Protein AF-A0A646IKV4-F1 (afdb_monomer_lite)

pLDDT: mean 78.7, std 19.62, range [38.25, 97.06]

Sequence (138 aa):
PQITPELLAPVTAPDAGAPDAAWFGPARDGGFWALGLGEPDPALVRGVPMSTAGTGAEQRRRLVAAGLRVGDLPELEDMDTVVEADRIAARVAPDSCFAEVWGHTVPGASEEFGTPGEPGAPVAPGTPGARREKGNSP

Structure (mmCIF, N/CA/C/O backbone):
data_AF-A0A646IKV4-F1
#
_entry.id   AF-A0A646IKV4-F1
#
loop_
_atom_site.group_PDB
_atom_site.id
_atom_site.type_symbol
_atom_site.label_atom_id
_atom_site.label_alt_id
_atom_site.label_comp_id
_atom_site.label_asym_id
_atom_site.label_entity_id
_atom_site.label_seq_id
_atom_site.pdbx_PDB_ins_code
_atom_site.Cartn_x
_atom_site.Cartn_y
_atom_site.Cartn_z
_atom_site.occupancy
_atom_site.B_iso_or_equiv
_atom_site.auth_seq_id
_atom_site.auth_comp_id
_atom_site.auth_asym_id
_atom_site.auth_atom_id
_atom_site.pdbx_PDB_model_num
ATOM 1 N N . PRO A 1 1 ? 8.124 3.400 -9.144 1.00 80.44 1 PRO A N 1
ATOM 2 C CA . PRO A 1 1 ? 7.925 4.020 -10.488 1.00 80.44 1 PRO A CA 1
ATOM 3 C C . PRO A 1 1 ? 6.469 4.014 -11.005 1.00 80.44 1 PRO A C 1
ATOM 5 O O . PRO A 1 1 ? 6.182 4.749 -11.939 1.00 80.44 1 PRO A O 1
ATOM 8 N N . GLN A 1 2 ? 5.566 3.211 -10.422 1.00 89.00 2 GLN A N 1
ATOM 9 C CA . GLN A 1 2 ? 4.164 3.092 -10.867 1.00 89.00 2 GLN A CA 1
ATOM 10 C C . GLN A 1 2 ? 3.178 4.000 -10.113 1.00 89.00 2 GLN A C 1
ATOM 12 O O . GLN A 1 2 ? 2.017 4.080 -10.492 1.00 89.00 2 GLN A O 1
ATOM 17 N N . ILE A 1 3 ? 3.608 4.645 -9.024 1.00 90.00 3 ILE A N 1
ATOM 18 C CA . ILE A 1 3 ? 2.723 5.459 -8.183 1.00 90.00 3 ILE A CA 1
ATOM 19 C C . ILE A 1 3 ? 2.286 6.702 -8.963 1.00 90.00 3 ILE A C 1
ATOM 21 O O . ILE A 1 3 ? 3.127 7.469 -9.434 1.00 90.00 3 ILE A O 1
ATOM 25 N N . THR A 1 4 ? 0.975 6.919 -9.042 1.00 90.19 4 THR A N 1
ATOM 26 C CA . THR A 1 4 ? 0.350 8.099 -9.642 1.00 90.19 4 THR A CA 1
ATOM 27 C C . THR A 1 4 ? -0.528 8.814 -8.610 1.00 90.19 4 THR A C 1
ATOM 29 O O . THR A 1 4 ? -0.925 8.204 -7.610 1.00 90.19 4 THR A O 1
ATOM 32 N N . PRO A 1 5 ? -0.861 10.100 -8.816 1.00 91.44 5 PRO A N 1
ATOM 33 C CA . PRO A 1 5 ? -1.789 10.814 -7.941 1.00 91.44 5 PRO A CA 1
ATOM 34 C C . PRO A 1 5 ? -3.147 10.115 -7.799 1.00 91.44 5 PRO A C 1
ATOM 36 O O . PRO A 1 5 ? -3.716 10.090 -6.712 1.00 91.44 5 PRO A O 1
ATOM 39 N N . GLU A 1 6 ? -3.649 9.496 -8.867 1.00 92.88 6 GLU A N 1
ATOM 40 C CA . GLU A 1 6 ? -4.940 8.800 -8.889 1.00 92.88 6 GLU A CA 1
ATOM 41 C C . GLU A 1 6 ? -4.952 7.591 -7.948 1.00 92.88 6 GLU A C 1
ATOM 43 O O . GLU A 1 6 ? -5.968 7.327 -7.307 1.00 92.88 6 GLU A O 1
ATOM 48 N N . LEU A 1 7 ? -3.816 6.899 -7.799 1.00 93.19 7 LEU A N 1
ATOM 49 C CA . LEU A 1 7 ? -3.668 5.791 -6.850 1.00 93.19 7 LEU A CA 1
ATOM 50 C C . LEU A 1 7 ? -3.748 6.254 -5.387 1.00 93.19 7 LEU A C 1
ATOM 52 O O . LEU A 1 7 ? -4.151 5.482 -4.521 1.00 93.19 7 LEU A O 1
ATOM 56 N N . LEU A 1 8 ? -3.391 7.511 -5.106 1.00 92.56 8 LEU A N 1
ATOM 57 C CA . LEU A 1 8 ? -3.421 8.105 -3.764 1.00 92.56 8 LEU A CA 1
ATOM 58 C C . LEU A 1 8 ? -4.667 8.964 -3.504 1.00 92.56 8 LEU A C 1
ATOM 60 O O . LEU A 1 8 ? -4.933 9.336 -2.357 1.00 92.56 8 LEU A O 1
ATOM 64 N N . ALA A 1 9 ? -5.453 9.270 -4.538 1.00 93.06 9 ALA A N 1
ATOM 65 C CA . ALA A 1 9 ? -6.660 10.082 -4.424 1.00 93.06 9 ALA A CA 1
ATOM 66 C C . ALA A 1 9 ? -7.654 9.555 -3.366 1.00 93.06 9 ALA A C 1
ATOM 68 O O . ALA A 1 9 ? -8.159 10.369 -2.592 1.00 93.06 9 ALA A O 1
ATOM 69 N N . PRO A 1 10 ? -7.891 8.231 -3.226 1.00 91.06 10 PRO A N 1
ATOM 70 C CA . PRO A 1 10 ? -8.772 7.719 -2.176 1.00 91.06 10 PRO A CA 1
ATOM 71 C C . PRO A 1 10 ? -8.262 8.021 -0.760 1.00 91.06 10 PRO A C 1
ATOM 73 O O . PRO A 1 10 ? -9.050 8.359 0.116 1.00 91.06 10 PRO A O 1
ATOM 76 N N . VAL A 1 11 ? -6.943 7.968 -0.552 1.00 91.19 11 VAL A N 1
ATOM 77 C CA . VAL A 1 11 ? -6.285 8.163 0.756 1.00 91.19 11 VAL A CA 1
ATOM 78 C C . VAL A 1 11 ? -6.257 9.636 1.176 1.00 91.19 11 VAL A C 1
ATOM 80 O O . VAL A 1 11 ? -6.107 9.951 2.352 1.00 91.19 11 VAL A O 1
ATOM 83 N N . THR A 1 12 ? -6.402 10.550 0.217 1.00 88.50 12 THR A N 1
ATOM 84 C CA . THR A 1 12 ? -6.339 12.005 0.434 1.00 88.50 12 THR A CA 1
ATOM 85 C C . THR A 1 12 ? -7.704 12.691 0.337 1.00 88.50 12 THR A C 1
ATOM 87 O O . THR A 1 12 ? -7.790 13.914 0.460 1.00 88.50 12 THR A O 1
ATOM 90 N N . ALA A 1 13 ? -8.783 11.925 0.144 1.00 90.44 13 ALA A N 1
ATOM 91 C CA . ALA A 1 13 ? -10.140 12.456 0.140 1.00 90.44 13 ALA A CA 1
ATOM 92 C C . ALA A 1 13 ? -10.518 13.051 1.518 1.00 90.44 13 ALA A C 1
ATOM 94 O O . ALA A 1 13 ? -9.998 12.598 2.539 1.00 90.44 13 ALA A O 1
ATOM 95 N N . PRO A 1 14 ? -11.448 14.024 1.587 1.00 86.38 14 PRO A N 1
ATOM 96 C CA . PRO A 1 14 ? -11.785 14.726 2.832 1.00 86.38 14 PRO A CA 1
ATOM 97 C C . PRO A 1 14 ? -12.133 13.817 4.023 1.00 86.38 14 PRO A C 1
ATOM 99 O O . PRO A 1 14 ? -11.736 14.109 5.148 1.00 86.38 14 PRO A O 1
ATOM 102 N N . ASP A 1 15 ? -12.805 12.691 3.771 1.00 84.19 15 ASP A N 1
ATOM 103 C CA . ASP A 1 15 ? -13.240 11.744 4.809 1.00 84.19 15 ASP A CA 1
ATOM 104 C C . ASP A 1 15 ? -12.288 10.543 4.978 1.00 84.19 15 ASP A C 1
ATOM 106 O O . ASP A 1 15 ? -12.547 9.629 5.766 1.00 84.19 15 ASP A O 1
ATOM 110 N N . ALA A 1 16 ? -11.173 10.520 4.241 1.00 88.00 16 ALA A N 1
ATOM 111 C CA . ALA A 1 16 ? -10.238 9.396 4.217 1.00 88.00 16 ALA A CA 1
ATOM 112 C C . ALA A 1 16 ? -9.455 9.222 5.529 1.00 88.00 16 ALA A C 1
ATOM 114 O O . ALA A 1 16 ? -8.940 8.134 5.780 1.00 88.00 16 ALA A O 1
ATOM 115 N N . GLY A 1 17 ? -9.378 10.278 6.347 1.00 89.44 17 GLY A N 1
ATOM 116 C CA . GLY A 1 17 ? -8.635 10.333 7.609 1.00 89.44 17 GLY A CA 1
ATOM 117 C C . GLY A 1 17 ? -9.494 10.222 8.870 1.00 89.44 17 GLY A C 1
ATOM 118 O O . GLY A 1 17 ? -9.047 10.647 9.933 1.00 89.44 17 GLY A O 1
ATOM 119 N N . ALA A 1 18 ? -10.727 9.709 8.782 1.00 93.25 18 ALA A N 1
ATOM 120 C CA . ALA A 1 18 ? -11.529 9.441 9.978 1.00 93.25 18 ALA A CA 1
ATOM 121 C C . ALA A 1 18 ? -10.759 8.519 10.954 1.00 93.25 18 ALA A C 1
ATOM 123 O O . ALA A 1 18 ? -10.040 7.640 10.483 1.00 93.25 18 ALA A O 1
ATOM 124 N N . PRO A 1 19 ? -10.909 8.655 12.287 1.00 93.25 19 PRO A N 1
ATOM 125 C CA . PRO A 1 19 ? -10.112 7.883 13.253 1.00 93.25 19 PRO A CA 1
ATOM 126 C C . PRO A 1 19 ? -10.195 6.359 13.075 1.00 93.25 19 PRO A C 1
ATOM 128 O O . PRO A 1 19 ? -9.243 5.641 13.358 1.00 93.25 19 PRO A O 1
ATOM 131 N N . ASP A 1 20 ? -11.325 5.865 12.566 1.00 93.62 20 ASP A N 1
ATOM 132 C CA . ASP A 1 20 ? -11.566 4.449 12.291 1.00 93.62 20 ASP A CA 1
ATOM 133 C C . ASP A 1 20 ? -11.171 4.014 10.867 1.00 93.62 20 ASP A C 1
ATOM 135 O O . ASP A 1 20 ? -11.367 2.854 10.509 1.00 93.62 20 ASP A O 1
ATOM 139 N N . ALA A 1 21 ? -10.649 4.914 10.031 1.00 95.50 21 ALA A N 1
ATOM 140 C CA . ALA A 1 21 ? -10.268 4.626 8.654 1.00 95.50 21 ALA A CA 1
ATOM 141 C C . ALA A 1 21 ? -8.830 4.104 8.554 1.00 95.50 21 ALA A C 1
ATOM 143 O O . ALA A 1 21 ? -7.902 4.616 9.189 1.00 95.50 21 ALA A O 1
ATOM 144 N N . ALA A 1 22 ? -8.637 3.119 7.680 1.00 96.38 22 ALA A N 1
ATOM 145 C CA . ALA A 1 22 ? -7.326 2.650 7.264 1.00 96.38 22 ALA A CA 1
ATOM 146 C C . ALA A 1 22 ? -7.288 2.419 5.753 1.00 96.38 22 ALA A C 1
ATOM 148 O O . ALA A 1 22 ? -8.293 2.056 5.147 1.00 96.38 22 ALA A O 1
ATOM 149 N N . TRP A 1 23 ? -6.112 2.579 5.156 1.00 97.06 23 TRP A N 1
ATOM 150 C CA . TRP A 1 23 ? -5.862 2.335 3.739 1.00 97.06 23 TRP A CA 1
ATOM 151 C C . TRP A 1 23 ? -4.711 1.360 3.572 1.00 97.06 23 TRP A C 1
ATOM 153 O O . TRP A 1 23 ? -3.694 1.482 4.257 1.00 97.06 23 TRP A O 1
ATOM 163 N N . PHE A 1 24 ? -4.865 0.403 2.665 1.00 96.75 24 PHE A N 1
ATOM 164 C CA . PHE A 1 24 ? -3.891 -0.661 2.470 1.00 96.75 24 PHE A CA 1
ATOM 165 C C . PHE A 1 24 ? -3.647 -0.916 0.982 1.00 96.75 24 PHE A C 1
ATOM 167 O O . PHE A 1 24 ? -4.581 -1.216 0.247 1.00 96.75 24 PHE A O 1
ATOM 174 N N . GLY A 1 25 ? -2.398 -0.794 0.535 1.00 96.44 25 GLY A N 1
ATOM 175 C CA . GLY A 1 25 ? -1.984 -1.110 -0.833 1.00 96.44 25 GLY A CA 1
ATOM 176 C C . GLY A 1 25 ? -1.090 -2.348 -0.854 1.00 96.44 25 GLY A C 1
ATOM 177 O O . GLY A 1 25 ? 0.064 -2.228 -0.443 1.00 96.44 25 GLY A O 1
ATOM 178 N N . PRO A 1 26 ? -1.578 -3.523 -1.294 1.00 94.88 26 PRO A N 1
ATOM 179 C CA . PRO A 1 26 ? -0.777 -4.745 -1.333 1.00 94.88 26 PRO A CA 1
ATOM 180 C C . PRO A 1 26 ? 0.311 -4.669 -2.406 1.00 94.88 26 PRO A C 1
ATOM 182 O O . PRO A 1 26 ? 0.095 -4.094 -3.472 1.00 94.88 26 PRO A O 1
ATOM 185 N N . ALA A 1 27 ? 1.467 -5.269 -2.132 1.00 91.94 27 ALA A N 1
ATOM 186 C CA . ALA A 1 27 ? 2.527 -5.452 -3.115 1.00 91.94 27 ALA A CA 1
ATOM 187 C C . ALA A 1 27 ? 2.512 -6.894 -3.641 1.00 91.94 27 ALA A C 1
ATOM 189 O O . ALA A 1 27 ? 2.189 -7.836 -2.912 1.00 91.94 27 ALA A O 1
ATOM 190 N N . ARG A 1 28 ? 2.869 -7.070 -4.916 1.00 89.94 28 ARG A N 1
ATOM 191 C CA . ARG A 1 28 ? 2.814 -8.362 -5.621 1.00 89.94 28 ARG A CA 1
ATOM 192 C C . ARG A 1 28 ? 3.718 -9.447 -5.019 1.00 89.94 28 ARG A C 1
ATOM 194 O O . ARG A 1 28 ? 3.448 -10.635 -5.184 1.00 89.94 28 ARG A O 1
ATOM 201 N N . ASP A 1 29 ? 4.793 -9.055 -4.347 1.00 86.81 29 ASP A N 1
ATOM 202 C CA . ASP A 1 29 ? 5.726 -9.949 -3.649 1.00 86.81 29 ASP A CA 1
ATOM 203 C C . ASP A 1 29 ? 5.153 -10.505 -2.325 1.00 86.81 29 ASP A C 1
ATOM 205 O O . ASP A 1 29 ? 5.748 -11.386 -1.699 1.00 86.81 29 ASP A O 1
ATOM 209 N N . GLY A 1 30 ? 3.974 -10.018 -1.920 1.00 87.81 30 GLY A N 1
ATOM 210 C CA . GLY A 1 30 ? 3.284 -10.367 -0.685 1.00 87.81 30 GLY A CA 1
ATOM 211 C C . GLY A 1 30 ? 3.501 -9.374 0.458 1.00 87.81 30 GLY A C 1
ATOM 212 O O . GLY A 1 30 ? 3.008 -9.617 1.564 1.00 87.81 30 GLY A O 1
ATOM 213 N N . GLY A 1 31 ? 4.204 -8.266 0.216 1.00 90.69 31 GLY A N 1
ATOM 214 C CA . GLY A 1 31 ? 4.303 -7.106 1.095 1.00 90.69 31 GLY A CA 1
ATOM 215 C C . GLY A 1 31 ? 3.156 -6.103 0.910 1.00 90.69 31 GLY A C 1
ATOM 216 O O . GLY A 1 31 ? 2.015 -6.459 0.602 1.00 90.69 31 GLY A O 1
ATOM 217 N N . PHE A 1 32 ? 3.451 -4.825 1.143 1.00 92.19 32 PHE A N 1
ATOM 218 C CA . PHE A 1 32 ? 2.538 -3.710 0.888 1.00 92.19 32 PHE A CA 1
ATOM 219 C C . PHE A 1 32 ? 3.324 -2.455 0.500 1.00 92.19 32 PHE A C 1
ATOM 221 O O . PHE A 1 32 ? 4.321 -2.130 1.139 1.00 92.19 32 PHE A O 1
ATOM 228 N N . TRP A 1 33 ? 2.848 -1.727 -0.511 1.00 92.62 33 TRP A N 1
ATOM 229 C CA . TRP A 1 33 ? 3.454 -0.473 -0.974 1.00 92.62 33 TRP A CA 1
ATOM 230 C C . TRP A 1 33 ? 2.853 0.759 -0.279 1.00 92.62 33 TRP A C 1
ATOM 232 O O . TRP A 1 33 ? 3.443 1.839 -0.304 1.00 92.62 33 TRP A O 1
ATOM 242 N N . ALA A 1 34 ? 1.682 0.613 0.353 1.00 94.31 34 ALA A N 1
ATOM 243 C CA . ALA A 1 34 ? 1.021 1.691 1.082 1.00 94.31 34 ALA A CA 1
ATOM 244 C C . ALA A 1 34 ? 0.309 1.209 2.348 1.00 94.31 34 ALA A C 1
ATOM 246 O O . ALA A 1 34 ? -0.372 0.181 2.362 1.00 94.31 34 ALA A O 1
ATOM 247 N N . LEU A 1 35 ? 0.423 2.023 3.397 1.00 94.06 35 LEU A N 1
ATOM 248 C CA . LEU A 1 35 ? -0.341 1.917 4.633 1.00 94.06 35 LEU A CA 1
ATOM 249 C C . LEU A 1 35 ? -0.712 3.325 5.110 1.00 94.06 35 LEU A C 1
ATOM 251 O O . LEU A 1 35 ? 0.170 4.146 5.358 1.00 94.06 35 LEU A O 1
ATOM 255 N N . GLY A 1 36 ? -2.007 3.594 5.249 1.00 94.06 36 GLY A N 1
ATOM 256 C CA . GLY A 1 36 ? -2.544 4.841 5.794 1.00 94.06 36 GLY A CA 1
ATOM 257 C C . GLY A 1 36 ? -3.441 4.567 6.995 1.00 94.06 36 GLY A C 1
ATOM 258 O O . GLY A 1 36 ? -4.214 3.613 6.976 1.00 94.06 36 GLY A O 1
ATOM 259 N N . LEU A 1 37 ? -3.346 5.400 8.030 1.00 94.25 37 LEU A N 1
ATOM 260 C CA . LEU A 1 37 ? -4.184 5.336 9.229 1.00 94.25 37 LEU A CA 1
ATOM 261 C C . LEU A 1 37 ? -4.749 6.730 9.496 1.00 94.25 37 LEU A C 1
ATOM 263 O O . LEU A 1 37 ? -3.984 7.696 9.485 1.00 94.25 37 LEU A O 1
ATOM 267 N N . GLY A 1 38 ? -6.056 6.834 9.740 1.00 92.38 38 GLY A N 1
ATOM 268 C CA . GLY A 1 38 ? -6.665 8.104 10.142 1.00 92.38 38 GLY A CA 1
ATOM 269 C C . GLY A 1 38 ? -6.155 8.581 11.501 1.00 92.38 38 GLY A C 1
ATOM 270 O O . GLY A 1 38 ? -5.837 9.756 11.667 1.00 92.38 38 GLY A O 1
ATOM 271 N N . GLU A 1 39 ? -5.967 7.649 12.440 1.00 92.19 39 GLU A N 1
ATOM 272 C CA . GLU A 1 39 ? -5.249 7.881 13.692 1.00 92.19 39 GLU A CA 1
ATOM 273 C C . GLU A 1 39 ? -3.980 7.008 13.752 1.00 92.19 39 GLU A C 1
ATOM 275 O O . GLU A 1 39 ? -4.071 5.777 13.709 1.00 92.19 39 GLU A O 1
ATOM 280 N N . PRO A 1 40 ? -2.773 7.604 13.813 1.00 90.31 40 PRO A N 1
ATOM 281 C CA . PRO A 1 40 ? -1.534 6.837 13.871 1.00 90.31 40 PRO A CA 1
ATOM 282 C C . PRO A 1 40 ? -1.427 5.982 15.143 1.00 90.31 40 PRO A C 1
ATOM 284 O O . PRO A 1 40 ? -1.245 6.510 16.238 1.00 90.31 40 PRO A O 1
ATOM 287 N N . ASP A 1 41 ? -1.423 4.656 14.985 1.00 90.31 41 ASP A N 1
ATOM 288 C CA . ASP A 1 41 ? -1.146 3.706 16.068 1.00 90.31 41 ASP A CA 1
ATOM 289 C C . ASP A 1 41 ? 0.062 2.810 15.727 1.00 90.31 41 ASP A C 1
ATOM 291 O O . ASP A 1 41 ? -0.026 1.894 14.901 1.00 90.31 41 ASP A O 1
ATOM 295 N N . PRO A 1 42 ? 1.215 3.015 16.388 1.00 86.94 42 PRO A N 1
ATOM 296 C CA . PRO A 1 42 ? 2.396 2.192 16.168 1.00 86.94 42 PRO A CA 1
ATOM 297 C C . PRO A 1 42 ? 2.227 0.709 16.528 1.00 86.94 42 PRO A C 1
ATOM 299 O O . PRO A 1 42 ? 2.985 -0.120 16.019 1.00 86.94 42 PRO A O 1
ATOM 302 N N . ALA A 1 43 ? 1.292 0.350 17.412 1.00 88.44 43 ALA A N 1
ATOM 303 C CA . ALA A 1 43 ? 1.041 -1.044 17.782 1.00 88.44 43 ALA A CA 1
ATOM 304 C C . ALA A 1 43 ? 0.479 -1.856 16.605 1.00 88.44 43 ALA A C 1
ATOM 306 O O . ALA A 1 43 ? 0.713 -3.063 16.518 1.00 88.44 43 ALA A O 1
ATOM 307 N N . LEU A 1 44 ? -0.186 -1.189 15.658 1.00 86.19 44 LEU A N 1
ATOM 308 C CA . LEU A 1 44 ? -0.719 -1.819 14.452 1.00 86.19 44 LEU A CA 1
ATOM 309 C C . LEU A 1 44 ? 0.360 -2.162 13.423 1.00 86.19 44 LEU A C 1
ATOM 311 O O . LEU A 1 44 ? 0.126 -3.018 12.574 1.00 86.19 44 LEU A O 1
ATOM 315 N N . VAL A 1 45 ? 1.541 -1.550 13.521 1.00 80.44 45 VAL A N 1
ATOM 316 C CA . VAL A 1 45 ? 2.657 -1.731 12.575 1.00 80.44 45 VAL A CA 1
ATOM 317 C C . VAL A 1 45 ? 3.788 -2.557 13.192 1.00 80.44 45 VAL A C 1
ATOM 319 O O . VAL A 1 45 ? 4.426 -3.374 12.529 1.00 80.44 45 VAL A O 1
ATOM 322 N N . ARG A 1 46 ? 4.051 -2.388 14.492 1.00 80.56 46 ARG A N 1
ATOM 323 C CA . ARG A 1 46 ? 5.148 -3.086 15.175 1.00 80.56 46 ARG A CA 1
ATOM 324 C C . ARG A 1 46 ? 4.853 -4.580 15.327 1.00 80.56 46 ARG A C 1
ATOM 326 O O . ARG A 1 46 ? 3.798 -4.982 15.813 1.00 80.56 46 ARG A O 1
ATOM 333 N N . GLY A 1 47 ? 5.826 -5.413 14.964 1.00 67.88 47 GLY A N 1
ATOM 334 C CA . GLY A 1 47 ? 5.754 -6.867 15.130 1.00 67.88 47 GLY A CA 1
ATOM 335 C C . GLY A 1 47 ? 5.126 -7.625 13.960 1.00 67.88 47 GLY A C 1
ATOM 336 O O . GLY A 1 47 ? 4.881 -8.820 14.105 1.00 67.88 47 GLY A O 1
ATOM 337 N N . VAL A 1 48 ? 4.880 -6.974 12.819 1.00 64.69 48 VAL A N 1
ATOM 338 C CA . VAL A 1 48 ? 4.613 -7.701 11.573 1.00 64.69 48 VAL A CA 1
ATOM 339 C C . VAL A 1 48 ? 5.934 -8.271 11.042 1.00 64.69 48 VAL A C 1
ATOM 341 O O . VAL A 1 48 ? 6.909 -7.522 10.940 1.00 64.69 48 VAL A O 1
ATOM 344 N N . PRO A 1 49 ? 6.010 -9.585 10.746 1.00 62.12 49 PRO A N 1
ATOM 345 C CA . PRO A 1 49 ? 7.191 -10.172 10.128 1.00 62.12 49 PRO A CA 1
ATOM 346 C C . PRO A 1 49 ? 7.502 -9.450 8.820 1.00 62.12 49 PRO A C 1
ATOM 348 O O . PRO A 1 49 ? 6.641 -9.352 7.948 1.00 62.12 49 PRO A O 1
ATOM 351 N N . MET A 1 50 ? 8.718 -8.936 8.688 1.00 57.84 50 MET A N 1
ATOM 352 C CA . MET A 1 50 ? 9.176 -8.305 7.453 1.00 57.84 50 MET A CA 1
ATOM 353 C C . MET A 1 50 ? 9.676 -9.378 6.478 1.00 57.84 50 MET A C 1
ATOM 355 O O . MET A 1 50 ? 10.167 -10.422 6.910 1.00 57.84 50 MET A O 1
ATOM 359 N N . SER A 1 51 ? 9.573 -9.106 5.174 1.00 63.00 51 SER A N 1
ATOM 360 C CA . SER A 1 51 ? 10.192 -9.908 4.104 1.00 63.00 51 SER A CA 1
ATOM 361 C C . SER A 1 51 ? 9.653 -11.337 3.942 1.00 63.00 51 SER A C 1
ATOM 363 O O . SER A 1 51 ? 10.407 -12.261 3.639 1.00 63.00 51 SER A O 1
ATOM 365 N N . THR A 1 52 ? 8.345 -11.539 4.117 1.00 68.69 52 THR A N 1
ATOM 366 C CA . THR A 1 52 ? 7.687 -12.802 3.746 1.00 68.69 52 THR A CA 1
ATOM 367 C C . THR A 1 52 ? 6.517 -12.541 2.807 1.00 68.69 52 THR A C 1
ATOM 369 O O . THR A 1 52 ? 5.829 -11.536 2.950 1.00 68.69 52 THR A O 1
ATOM 372 N N . ALA A 1 53 ? 6.207 -13.495 1.924 1.00 73.31 53 ALA A N 1
ATOM 373 C CA . ALA A 1 53 ? 5.063 -13.392 1.009 1.00 73.31 53 ALA A CA 1
ATOM 374 C C . ALA A 1 53 ? 3.687 -13.292 1.717 1.00 73.31 53 ALA A C 1
ATOM 376 O O . ALA A 1 53 ? 2.659 -13.106 1.073 1.00 73.31 53 ALA A O 1
ATOM 377 N N . GLY A 1 54 ? 3.641 -13.452 3.046 1.00 80.62 54 GLY A N 1
ATOM 378 C CA . GLY A 1 54 ? 2.434 -13.293 3.861 1.00 80.62 54 GLY A CA 1
ATOM 379 C C . GLY A 1 54 ? 2.354 -11.975 4.637 1.00 80.62 54 GLY A C 1
ATOM 380 O O . GLY A 1 54 ? 1.347 -11.745 5.310 1.00 80.62 54 GLY A O 1
ATOM 381 N N . THR A 1 55 ? 3.385 -11.127 4.574 1.00 86.38 55 THR A N 1
ATOM 382 C CA . THR A 1 55 ? 3.518 -9.905 5.384 1.00 86.38 55 THR A CA 1
ATOM 383 C C . THR A 1 55 ? 2.331 -8.962 5.189 1.00 86.38 55 THR A C 1
ATOM 385 O O . THR A 1 55 ? 1.710 -8.536 6.164 1.00 86.38 55 THR A O 1
ATOM 388 N N . GLY A 1 56 ? 1.954 -8.688 3.943 1.00 89.56 56 GLY A N 1
ATOM 389 C CA . GLY A 1 56 ? 0.829 -7.823 3.610 1.00 89.56 56 GLY A CA 1
ATOM 390 C C . GLY A 1 56 ? -0.510 -8.398 4.069 1.00 89.56 56 GLY A C 1
ATOM 391 O O . GLY A 1 56 ? -1.307 -7.707 4.706 1.00 89.56 56 GLY A O 1
ATOM 392 N N . ALA A 1 57 ? -0.740 -9.693 3.837 1.00 90.75 57 ALA A N 1
ATOM 393 C CA . ALA A 1 57 ? -1.965 -10.359 4.274 1.00 90.75 57 ALA A CA 1
ATOM 394 C C . ALA A 1 57 ? -2.122 -10.351 5.806 1.00 90.75 57 ALA A C 1
ATOM 396 O O . ALA A 1 57 ? -3.239 -10.225 6.311 1.00 90.75 57 ALA A O 1
ATOM 397 N N . GLU A 1 58 ? -1.024 -10.495 6.552 1.00 91.31 58 GLU A N 1
ATOM 398 C CA . GLU A 1 58 ? -1.018 -10.394 8.014 1.00 91.31 58 GLU A CA 1
ATOM 399 C C . GLU A 1 58 ? -1.284 -8.960 8.484 1.00 91.31 58 GLU A C 1
ATOM 401 O O . GLU A 1 58 ? -2.163 -8.744 9.320 1.00 91.31 58 GLU A O 1
ATOM 406 N N . GLN A 1 59 ? -0.596 -7.972 7.902 1.00 94.00 59 GLN A N 1
ATOM 407 C CA . GLN A 1 59 ? -0.804 -6.560 8.222 1.00 94.00 59 GLN A CA 1
ATOM 408 C C . GLN A 1 59 ? -2.265 -6.151 7.997 1.00 94.00 59 GLN A C 1
ATOM 410 O O . GLN A 1 59 ? -2.887 -5.576 8.890 1.00 94.00 59 GLN A O 1
ATOM 415 N N . ARG A 1 60 ? -2.857 -6.507 6.850 1.00 94.75 60 ARG A N 1
ATOM 416 C CA . ARG A 1 60 ? -4.268 -6.218 6.557 1.00 94.75 60 ARG A CA 1
ATOM 417 C C . ARG A 1 60 ? -5.211 -6.887 7.555 1.00 94.75 60 ARG A C 1
ATOM 419 O O . ARG A 1 60 ? -6.144 -6.250 8.040 1.00 94.75 60 ARG A O 1
ATOM 426 N N . ARG A 1 61 ? -4.965 -8.159 7.900 1.00 93.38 61 ARG A N 1
ATOM 427 C CA . ARG A 1 61 ? -5.754 -8.875 8.918 1.00 93.38 61 ARG A CA 1
ATOM 428 C C . ARG A 1 61 ? -5.680 -8.187 10.278 1.00 93.38 61 ARG A C 1
ATOM 430 O O . ARG A 1 61 ? -6.707 -8.074 10.940 1.00 93.38 61 ARG A O 1
ATOM 437 N N . ARG A 1 62 ? -4.512 -7.675 10.667 1.00 93.25 62 ARG A N 1
ATOM 438 C CA . ARG A 1 62 ? -4.342 -6.917 11.910 1.00 93.25 62 ARG A CA 1
ATOM 439 C C . ARG A 1 62 ? -5.158 -5.620 11.927 1.00 93.25 62 ARG A C 1
ATOM 441 O O . ARG A 1 62 ? -5.777 -5.338 12.947 1.00 93.25 62 ARG A O 1
ATOM 448 N N . LEU A 1 63 ? -5.219 -4.875 10.820 1.00 95.12 63 LEU A N 1
ATOM 449 C CA . LEU A 1 63 ? -6.046 -3.660 10.725 1.00 95.12 63 LEU A CA 1
ATOM 450 C C . LEU A 1 63 ? -7.537 -3.972 10.911 1.00 95.12 63 LEU A C 1
ATOM 452 O O . LEU A 1 63 ? -8.220 -3.316 11.694 1.00 95.12 63 LEU A O 1
ATOM 456 N N . VAL A 1 64 ? -8.027 -5.022 10.244 1.00 96.00 64 VAL A N 1
ATOM 457 C CA . VAL A 1 64 ? -9.421 -5.473 10.381 1.00 96.00 64 VAL A CA 1
ATOM 458 C C . VAL A 1 64 ? -9.706 -5.957 11.805 1.00 96.00 64 VAL A C 1
ATOM 460 O O . VAL A 1 64 ? -10.741 -5.623 12.375 1.00 96.00 64 VAL A O 1
ATOM 463 N N . ALA A 1 65 ? -8.785 -6.712 12.409 1.00 95.19 65 ALA A N 1
ATOM 464 C CA . ALA A 1 65 ? -8.926 -7.198 13.781 1.00 95.19 65 ALA A CA 1
ATOM 465 C C . ALA A 1 65 ? -8.934 -6.066 14.825 1.00 95.19 65 ALA A C 1
ATOM 467 O O . ALA A 1 65 ? -9.523 -6.231 15.891 1.00 95.19 65 ALA A O 1
ATOM 468 N N . ALA A 1 66 ? -8.325 -4.918 14.514 1.00 94.31 66 ALA A N 1
ATOM 469 C CA . ALA A 1 66 ? -8.388 -3.705 15.327 1.00 94.31 66 ALA A CA 1
ATOM 470 C C . ALA A 1 66 ? -9.708 -2.922 15.166 1.00 94.31 66 ALA A C 1
ATOM 472 O O . ALA A 1 66 ? -9.900 -1.910 15.831 1.00 94.31 66 ALA A O 1
ATOM 473 N N . GLY A 1 67 ? -10.623 -3.384 14.306 1.00 96.00 67 GLY A N 1
ATOM 474 C CA . GLY A 1 67 ? -11.925 -2.754 14.077 1.00 96.00 67 GLY A CA 1
ATOM 475 C C . GLY A 1 67 ? -11.901 -1.586 13.088 1.00 96.00 67 GLY A C 1
ATOM 476 O O . GLY A 1 67 ? -12.889 -0.862 12.998 1.00 96.00 67 GLY A O 1
ATOM 477 N N . LEU A 1 68 ? -10.807 -1.400 12.342 1.00 96.50 68 LEU A N 1
ATOM 478 C CA . LEU A 1 68 ? -10.690 -0.323 11.360 1.00 96.50 68 LEU A CA 1
ATOM 479 C C . LEU A 1 68 ? -11.470 -0.644 10.079 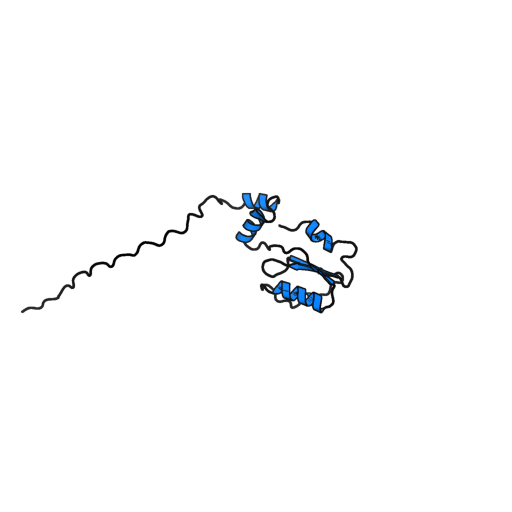1.00 96.50 68 LEU A C 1
ATOM 481 O O . LEU A 1 68 ? -11.496 -1.782 9.599 1.00 96.50 68 LEU A O 1
ATOM 485 N N . ARG A 1 69 ? -12.059 0.387 9.473 1.00 95.62 69 ARG A N 1
ATOM 486 C CA . ARG A 1 69 ? -12.616 0.345 8.120 1.00 95.62 69 ARG A CA 1
ATOM 487 C C . ARG A 1 69 ? -11.476 0.451 7.115 1.00 95.62 69 ARG A C 1
ATOM 489 O O . ARG A 1 69 ? -10.996 1.544 6.821 1.00 95.62 69 ARG A O 1
ATOM 496 N N . VAL A 1 70 ? -11.049 -0.699 6.602 1.00 96.75 70 VAL A N 1
ATOM 497 C CA . VAL A 1 70 ? -9.930 -0.793 5.657 1.00 96.75 70 VAL A CA 1
ATOM 498 C C . VAL A 1 70 ? -10.420 -0.605 4.219 1.00 96.75 70 VAL A C 1
ATOM 500 O O . VAL A 1 70 ? -11.218 -1.403 3.730 1.00 96.75 70 VAL A O 1
ATOM 503 N N . GLY A 1 71 ? -9.930 0.434 3.544 1.00 96.38 71 GLY A N 1
ATOM 504 C CA . GLY A 1 71 ?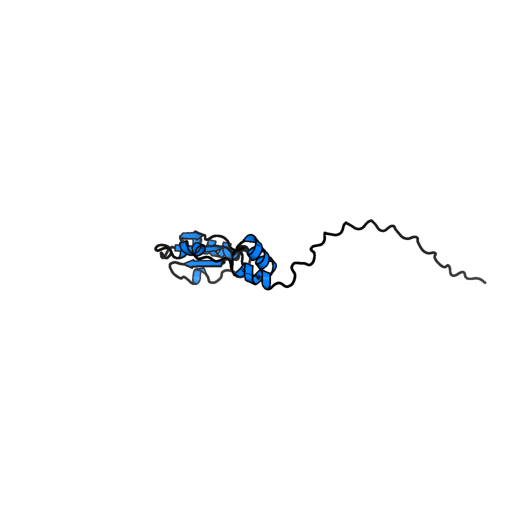 -10.020 0.606 2.096 1.00 96.38 71 GLY A CA 1
ATOM 505 C C . GLY A 1 71 ? -8.789 0.022 1.403 1.00 96.38 71 GLY A C 1
ATOM 506 O O . GLY A 1 71 ? -7.658 0.360 1.754 1.00 96.38 71 GLY A O 1
ATOM 507 N N . ASP A 1 72 ? -8.997 -0.849 0.418 1.00 96.06 72 ASP A N 1
ATOM 508 C CA . ASP A 1 72 ? -7.906 -1.430 -0.367 1.00 96.06 72 ASP A CA 1
ATOM 509 C C . ASP A 1 72 ? -7.578 -0.545 -1.581 1.00 96.06 72 ASP A C 1
ATOM 511 O O . ASP A 1 72 ? -8.462 -0.145 -2.342 1.00 96.06 72 ASP A O 1
ATOM 515 N N . LEU A 1 73 ? -6.292 -0.248 -1.759 1.00 96.19 73 LEU A N 1
ATOM 516 C CA . LEU A 1 73 ? -5.741 0.350 -2.972 1.00 96.19 73 LEU A CA 1
ATOM 517 C C . LEU A 1 73 ? -5.379 -0.759 -3.973 1.00 96.19 73 LEU A C 1
ATOM 519 O O . LEU A 1 73 ? -5.247 -1.922 -3.579 1.00 96.19 73 LEU A O 1
ATOM 523 N N . PRO A 1 74 ? -5.190 -0.431 -5.264 1.00 95.25 74 PRO A N 1
ATOM 524 C CA . PRO A 1 74 ? -4.725 -1.409 -6.238 1.00 95.25 74 PRO A CA 1
ATOM 525 C C . PRO A 1 74 ? -3.400 -2.063 -5.826 1.00 95.25 74 PRO A C 1
ATOM 527 O O . PRO A 1 74 ? -2.524 -1.415 -5.245 1.00 95.25 74 PRO A O 1
ATOM 530 N N . GLU A 1 75 ? -3.253 -3.347 -6.154 1.00 94.56 75 GLU A N 1
ATOM 531 C CA . GLU A 1 75 ? -1.976 -4.046 -6.017 1.00 94.56 75 GLU A CA 1
ATOM 532 C C . GLU A 1 75 ? -0.952 -3.443 -6.980 1.00 94.56 75 GLU A C 1
ATOM 534 O O . GLU A 1 75 ? -1.257 -3.246 -8.159 1.00 94.56 75 GLU A O 1
ATOM 539 N N . LEU A 1 76 ? 0.253 -3.165 -6.479 1.00 93.38 76 LEU A N 1
ATOM 540 C CA . LEU A 1 76 ? 1.379 -2.720 -7.296 1.00 93.38 76 LEU A CA 1
ATOM 541 C C . LEU A 1 76 ? 2.546 -3.690 -7.195 1.00 93.38 76 LEU A C 1
ATOM 543 O O . LEU A 1 76 ? 2.635 -4.538 -6.309 1.00 93.38 76 LEU A O 1
ATOM 547 N N . GLU A 1 77 ? 3.457 -3.543 -8.140 1.00 89.56 77 GLU A N 1
ATOM 548 C CA . GLU A 1 77 ? 4.668 -4.331 -8.189 1.00 89.56 77 GLU A CA 1
ATOM 549 C C . GLU A 1 77 ? 5.843 -3.578 -7.572 1.00 89.56 77 GLU A C 1
ATOM 551 O O . GLU A 1 77 ? 6.158 -2.468 -8.004 1.00 89.56 77 GLU A O 1
ATOM 556 N N . ASP A 1 78 ? 6.515 -4.186 -6.601 1.00 87.00 78 ASP A N 1
ATOM 557 C CA . ASP A 1 78 ? 7.776 -3.644 -6.112 1.00 87.00 78 ASP A CA 1
ATOM 558 C C . ASP A 1 78 ? 8.893 -3.910 -7.123 1.00 87.00 78 ASP A C 1
ATOM 560 O O . ASP A 1 78 ? 8.886 -4.883 -7.879 1.00 87.00 78 ASP A O 1
ATOM 564 N N . MET A 1 79 ? 9.813 -2.954 -7.201 1.00 86.12 79 MET A N 1
ATOM 565 C CA . MET A 1 79 ? 10.909 -2.960 -8.160 1.00 86.12 79 MET A CA 1
ATOM 566 C C . MET A 1 79 ? 12.219 -3.178 -7.411 1.00 86.12 79 MET A C 1
ATOM 568 O O . MET A 1 79 ? 12.932 -2.214 -7.128 1.00 86.12 79 MET A O 1
ATOM 572 N N . ASP A 1 80 ? 12.531 -4.437 -7.117 1.00 85.50 80 ASP A N 1
ATOM 573 C CA . ASP A 1 80 ? 13.769 -4.830 -6.434 1.00 85.50 80 ASP A CA 1
ATOM 574 C C . ASP A 1 80 ? 14.781 -5.461 -7.400 1.00 85.50 80 ASP A C 1
ATOM 576 O O . ASP A 1 80 ? 15.993 -5.434 -7.171 1.00 85.50 80 ASP A O 1
ATOM 580 N N . THR A 1 81 ? 14.290 -6.016 -8.510 1.00 86.75 81 THR A N 1
ATOM 581 C CA . THR A 1 81 ? 15.080 -6.733 -9.510 1.00 86.75 81 THR A CA 1
ATOM 582 C C . THR A 1 81 ? 14.964 -6.122 -10.905 1.00 86.75 81 THR A C 1
ATOM 584 O O . THR A 1 81 ? 14.001 -5.440 -11.254 1.00 86.75 81 THR A O 1
ATOM 587 N N . VAL A 1 82 ? 15.948 -6.431 -11.754 1.00 89.81 82 VAL A N 1
ATOM 588 C CA . VAL A 1 82 ? 15.953 -6.058 -13.181 1.00 89.81 82 VAL A CA 1
ATOM 589 C C . VAL A 1 82 ? 14.733 -6.636 -13.910 1.00 89.81 82 VAL A C 1
ATOM 591 O O . VAL A 1 82 ? 14.141 -5.962 -14.742 1.00 89.81 82 VAL A O 1
ATOM 594 N N . VAL A 1 83 ? 14.311 -7.856 -13.559 1.00 88.19 83 VAL A N 1
ATOM 595 C CA . VAL A 1 83 ? 13.152 -8.520 -14.181 1.00 88.19 83 VAL A CA 1
ATOM 596 C C . VAL A 1 83 ? 11.849 -7.780 -13.868 1.00 88.19 83 VAL A C 1
ATOM 598 O O . VAL A 1 83 ? 11.001 -7.618 -14.747 1.00 88.19 83 VAL A O 1
ATOM 601 N N . GLU A 1 84 ? 11.680 -7.318 -12.629 1.00 87.56 84 GLU A N 1
ATOM 602 C CA . GLU A 1 84 ? 10.538 -6.480 -12.246 1.00 87.56 84 GLU A CA 1
ATOM 603 C C . GLU A 1 84 ? 10.608 -5.122 -12.936 1.00 87.56 84 GLU A C 1
ATOM 605 O O . GLU A 1 84 ? 9.617 -4.679 -13.507 1.00 87.56 8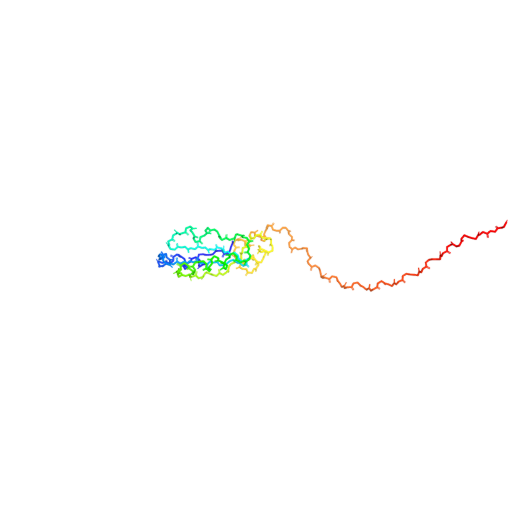4 GLU A O 1
ATOM 610 N N . ALA A 1 85 ? 11.785 -4.492 -12.978 1.00 88.44 85 ALA A N 1
ATOM 611 C CA . ALA A 1 85 ? 11.984 -3.235 -13.692 1.00 88.44 85 ALA A CA 1
ATOM 612 C C . ALA A 1 85 ? 11.605 -3.345 -15.184 1.00 88.44 85 ALA A C 1
ATOM 614 O O . ALA A 1 85 ? 10.860 -2.497 -15.677 1.00 88.44 85 ALA A O 1
ATOM 615 N N . ASP A 1 86 ? 12.006 -4.422 -15.869 1.00 90.12 86 ASP A N 1
ATOM 616 C CA . ASP A 1 86 ? 11.615 -4.703 -17.257 1.00 90.12 86 ASP A CA 1
ATOM 617 C C . ASP A 1 86 ? 10.102 -4.887 -17.403 1.00 90.12 86 ASP A C 1
ATOM 619 O O . ASP A 1 86 ? 9.481 -4.323 -18.306 1.00 90.12 86 ASP A O 1
ATOM 623 N N . ARG A 1 87 ? 9.472 -5.659 -16.510 1.00 88.19 87 ARG A N 1
ATOM 624 C CA . ARG A 1 87 ? 8.019 -5.883 -16.541 1.00 88.19 87 ARG A CA 1
ATOM 625 C C . ARG A 1 87 ? 7.252 -4.585 -16.306 1.00 88.19 87 ARG A C 1
ATOM 627 O O . ARG A 1 87 ? 6.278 -4.315 -17.014 1.00 88.19 87 ARG A O 1
ATOM 634 N N . ILE A 1 88 ? 7.702 -3.778 -15.352 1.00 88.62 88 ILE A N 1
ATOM 635 C CA . ILE A 1 88 ? 7.130 -2.475 -15.033 1.00 88.62 88 ILE A CA 1
ATOM 636 C C . ILE A 1 88 ? 7.261 -1.536 -16.230 1.00 88.62 88 ILE A C 1
ATOM 638 O O . ILE A 1 88 ? 6.252 -0.978 -16.663 1.00 88.62 88 ILE A O 1
ATOM 642 N N . ALA A 1 89 ? 8.465 -1.402 -16.790 1.00 89.94 89 ALA A N 1
ATOM 643 C CA . ALA A 1 89 ? 8.730 -0.537 -17.932 1.00 89.94 89 ALA A CA 1
ATOM 644 C C . ALA A 1 89 ? 7.963 -0.985 -19.184 1.00 89.94 89 ALA A C 1
ATOM 646 O O . ALA A 1 89 ? 7.440 -0.151 -19.907 1.00 89.94 89 ALA A O 1
ATOM 647 N N . ALA A 1 90 ? 7.838 -2.288 -19.438 1.00 88.50 90 ALA A N 1
ATOM 648 C CA . ALA A 1 90 ? 7.201 -2.780 -20.657 1.00 88.50 90 ALA A CA 1
ATOM 649 C C . ALA A 1 90 ? 5.668 -2.854 -20.582 1.00 88.50 90 ALA A C 1
ATOM 651 O O . ALA A 1 90 ? 5.009 -2.817 -21.621 1.00 88.50 90 ALA A O 1
ATOM 652 N N . ARG A 1 91 ? 5.083 -3.054 -19.391 1.00 85.69 91 ARG A N 1
ATOM 653 C CA . ARG A 1 91 ? 3.657 -3.427 -19.270 1.00 85.69 91 ARG A CA 1
ATOM 654 C C . ARG A 1 91 ? 2.855 -2.610 -18.277 1.00 85.69 91 ARG A C 1
ATOM 656 O O . ARG A 1 91 ? 1.649 -2.497 -18.468 1.00 85.69 91 ARG A O 1
ATOM 663 N N . VAL A 1 92 ? 3.478 -2.104 -17.216 1.00 85.88 92 VAL A N 1
ATOM 664 C CA . VAL A 1 92 ? 2.732 -1.456 -16.128 1.00 85.88 92 VAL A CA 1
ATOM 665 C C . VAL A 1 92 ? 2.738 0.060 -16.274 1.00 85.88 92 VAL A C 1
ATOM 667 O O . VAL A 1 92 ? 1.705 0.695 -16.093 1.00 85.88 92 VAL A O 1
ATOM 670 N N . ALA A 1 93 ? 3.881 0.639 -16.640 1.00 86.56 93 ALA A N 1
ATOM 671 C CA . ALA A 1 93 ? 4.039 2.077 -16.818 1.00 86.56 93 ALA A CA 1
ATOM 672 C C . ALA A 1 93 ? 4.872 2.412 -18.076 1.00 86.56 93 ALA A C 1
ATOM 674 O O . ALA A 1 93 ? 5.909 3.068 -17.951 1.00 86.56 93 ALA A O 1
ATOM 675 N N . PRO A 1 94 ? 4.449 1.973 -19.279 1.00 87.12 94 PRO A N 1
ATOM 676 C CA . PRO A 1 94 ? 5.238 2.116 -20.507 1.00 87.12 94 PRO A CA 1
ATOM 677 C C . PRO A 1 94 ? 5.460 3.561 -20.950 1.00 87.12 94 PRO A C 1
ATOM 679 O O . PRO A 1 94 ? 6.509 3.873 -21.500 1.00 87.12 94 PRO A O 1
ATOM 682 N N . ASP A 1 95 ? 4.524 4.455 -20.639 1.00 89.25 95 ASP A N 1
ATOM 683 C CA . ASP A 1 95 ? 4.609 5.874 -21.001 1.00 89.25 95 ASP A CA 1
ATOM 684 C C . ASP A 1 95 ? 5.242 6.731 -19.888 1.00 89.25 95 ASP A C 1
ATOM 686 O O . ASP A 1 95 ? 5.129 7.957 -19.876 1.00 89.25 95 ASP A O 1
ATOM 690 N N . SER A 1 96 ? 5.870 6.094 -18.894 1.00 89.44 96 SER A N 1
ATOM 691 C CA . SER A 1 96 ? 6.491 6.802 -17.776 1.00 89.44 96 SER A CA 1
ATOM 692 C C . SER A 1 96 ? 7.915 7.254 -18.102 1.00 89.44 96 SER A C 1
ATOM 694 O O . SER A 1 96 ? 8.664 6.568 -18.793 1.00 89.44 96 SER A O 1
ATOM 696 N N . CYS A 1 97 ? 8.342 8.358 -17.482 1.00 89.38 97 CYS A N 1
ATOM 697 C CA . CYS A 1 97 ? 9.751 8.775 -17.474 1.00 89.38 97 CYS A CA 1
ATOM 698 C C . CYS A 1 97 ? 10.680 7.650 -16.968 1.00 89.38 97 CYS A C 1
ATOM 700 O O . CYS A 1 97 ? 11.812 7.514 -17.423 1.00 89.38 97 CYS A O 1
ATOM 702 N N . PHE A 1 98 ? 10.187 6.788 -16.069 1.00 90.38 98 PHE A N 1
ATOM 703 C CA . PHE A 1 98 ? 10.927 5.600 -15.655 1.00 90.38 98 PHE A CA 1
ATOM 704 C C . PHE A 1 98 ? 11.190 4.644 -16.826 1.00 90.38 98 PHE A C 1
ATOM 706 O O . PHE A 1 98 ? 12.335 4.246 -17.012 1.00 90.38 98 PHE A O 1
ATOM 713 N N . ALA A 1 99 ? 10.171 4.297 -17.618 1.00 90.25 99 ALA A N 1
ATOM 714 C CA . ALA A 1 99 ? 10.335 3.410 -18.770 1.00 90.25 99 ALA A CA 1
ATOM 715 C C . ALA A 1 99 ? 11.277 4.010 -19.826 1.00 90.25 99 ALA A C 1
ATOM 717 O O . ALA A 1 99 ? 12.127 3.298 -20.362 1.00 90.25 99 ALA A O 1
ATOM 718 N N . GLU A 1 100 ? 11.184 5.324 -20.053 1.00 91.56 100 GLU A N 1
ATOM 719 C CA . GLU A 1 100 ? 12.091 6.066 -20.935 1.00 91.56 100 GLU A CA 1
ATOM 720 C C . GLU A 1 100 ? 13.552 5.933 -20.475 1.00 91.56 100 GLU A C 1
ATOM 722 O O . GLU A 1 100 ? 14.406 5.448 -21.217 1.00 91.56 100 GLU A O 1
ATOM 727 N N . VAL A 1 101 ? 13.851 6.282 -19.220 1.00 92.25 101 VAL A N 1
ATOM 728 C CA . VAL A 1 101 ? 15.218 6.213 -18.676 1.00 92.25 101 VAL A CA 1
ATOM 729 C C . VAL A 1 101 ? 15.725 4.771 -18.583 1.00 92.25 101 VAL A C 1
ATOM 731 O O . VAL A 1 101 ? 16.896 4.510 -18.877 1.00 92.25 101 VAL A O 1
ATOM 734 N N . TRP A 1 102 ? 14.866 3.822 -18.204 1.00 91.94 102 TRP A N 1
ATOM 735 C CA . TRP A 1 102 ? 15.223 2.407 -18.102 1.00 91.94 102 TRP A CA 1
ATOM 736 C C . TRP A 1 102 ? 15.673 1.850 -19.455 1.00 91.94 102 TRP A C 1
ATOM 738 O O . TRP A 1 102 ? 16.743 1.245 -19.542 1.00 91.94 102 TRP A O 1
ATOM 748 N N . GLY A 1 103 ? 14.942 2.168 -20.530 1.00 87.00 103 GLY A N 1
ATOM 749 C CA . GLY A 1 103 ? 15.293 1.772 -21.896 1.00 87.00 103 GLY A CA 1
ATOM 750 C C . GLY A 1 103 ? 16.641 2.316 -22.388 1.00 87.00 103 GLY A C 1
ATOM 751 O O . GLY A 1 103 ? 17.274 1.703 -23.244 1.00 87.00 103 GLY A O 1
ATOM 752 N N . HIS A 1 104 ? 17.118 3.429 -21.823 1.00 85.69 104 HIS A N 1
ATOM 753 C CA . HIS A 1 104 ? 18.436 3.999 -22.125 1.00 85.69 104 HIS A CA 1
ATOM 754 C C . HIS A 1 104 ? 19.566 3.484 -21.222 1.00 85.69 104 HIS A C 1
ATOM 756 O O . HIS A 1 104 ? 20.737 3.644 -21.565 1.00 85.69 104 HIS A O 1
ATOM 762 N N . THR A 1 105 ? 19.237 2.894 -20.072 1.00 80.50 105 THR A N 1
ATOM 763 C CA . THR A 1 105 ? 20.222 2.505 -19.050 1.00 80.50 105 THR A CA 1
ATOM 764 C C . THR A 1 105 ? 20.729 1.080 -19.238 1.00 80.50 105 THR A C 1
ATOM 766 O O . THR A 1 105 ? 21.856 0.787 -18.845 1.00 80.50 105 THR A O 1
ATOM 769 N N . VAL A 1 106 ? 19.941 0.198 -19.856 1.00 67.44 106 VAL A N 1
ATOM 770 C CA . VAL A 1 106 ? 20.333 -1.194 -20.107 1.00 67.44 106 VAL A CA 1
ATOM 771 C C . VAL A 1 106 ? 21.098 -1.274 -21.439 1.00 67.44 106 VAL A C 1
ATOM 773 O O . VAL A 1 106 ? 20.483 -1.133 -22.499 1.00 67.44 106 VAL A O 1
ATOM 776 N N . PRO A 1 107 ? 22.431 -1.492 -21.453 1.00 49.28 107 PRO A N 1
ATOM 777 C CA . PRO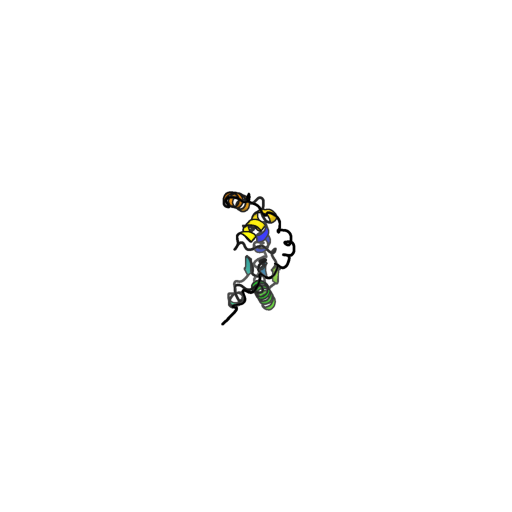 A 1 107 ? 23.160 -1.683 -22.699 1.00 49.28 107 PRO A CA 1
ATOM 778 C C . PRO A 1 107 ? 22.769 -3.045 -23.288 1.00 49.28 107 PRO A C 1
ATOM 780 O O . PRO A 1 107 ? 23.073 -4.078 -22.701 1.00 49.28 107 PRO A O 1
ATOM 783 N N . GLY A 1 108 ? 22.109 -3.046 -24.448 1.00 50.41 108 GLY A N 1
ATOM 784 C CA . GLY A 1 108 ? 21.938 -4.240 -25.280 1.00 50.41 108 GLY A CA 1
ATOM 785 C C .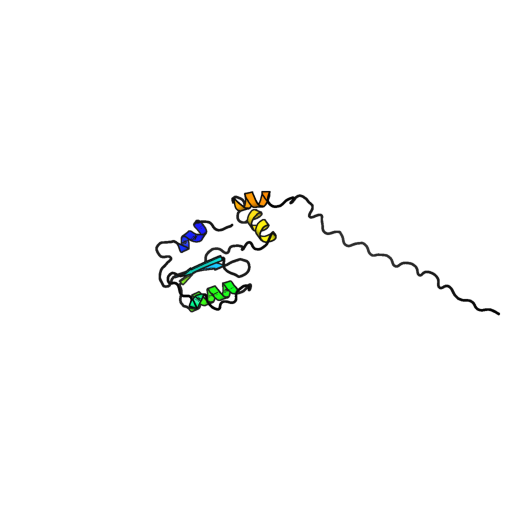 GLY A 1 108 ? 20.880 -5.248 -24.817 1.00 50.41 108 GLY A C 1
ATOM 786 O O . GLY A 1 108 ? 21.204 -6.391 -24.525 1.00 50.41 108 GLY A O 1
ATOM 787 N N . ALA A 1 109 ? 19.595 -4.902 -24.932 1.00 48.38 109 ALA A N 1
ATOM 788 C CA . ALA A 1 109 ? 18.525 -5.891 -25.143 1.00 48.38 109 ALA A CA 1
ATOM 789 C C . ALA A 1 109 ? 18.453 -6.343 -26.623 1.00 48.38 109 ALA A C 1
ATOM 791 O O . ALA A 1 109 ? 17.377 -6.511 -27.195 1.00 48.38 109 ALA A O 1
ATOM 792 N N . SER A 1 110 ? 19.612 -6.481 -27.270 1.00 43.78 110 SER A N 1
ATOM 793 C CA . SER A 1 110 ? 19.746 -6.936 -28.655 1.00 43.78 110 SER A CA 1
ATOM 794 C C . SER A 1 110 ? 20.746 -8.083 -28.812 1.00 43.78 110 SER A C 1
ATOM 796 O O . SER A 1 110 ? 21.283 -8.255 -29.899 1.00 43.78 110 SER A O 1
ATOM 798 N N . GLU A 1 111 ? 20.964 -8.897 -27.774 1.00 42.88 111 GLU A N 1
ATOM 799 C CA . GLU A 1 111 ? 21.573 -10.224 -27.934 1.00 42.88 111 GLU A CA 1
ATOM 800 C C . GLU A 1 111 ? 20.656 -11.318 -27.354 1.00 42.88 111 GLU A C 1
ATOM 802 O O . GLU A 1 111 ? 20.563 -11.544 -26.154 1.00 42.88 111 GLU A O 1
ATOM 807 N N . GLU A 1 112 ? 19.910 -11.925 -28.281 1.00 44.94 112 GLU A N 1
ATOM 808 C CA . GLU A 1 112 ? 19.501 -13.333 -28.352 1.00 44.94 112 GLU A CA 1
ATOM 809 C C . GLU A 1 112 ? 19.046 -14.058 -27.069 1.00 44.94 112 GLU A C 1
ATOM 811 O O . GLU A 1 112 ? 19.801 -14.791 -26.434 1.00 44.94 112 GLU A O 1
ATOM 816 N N . PHE A 1 113 ? 17.727 -14.100 -26.849 1.00 45.53 113 PHE A N 1
ATOM 817 C CA . PHE A 1 113 ? 17.101 -15.352 -26.402 1.00 45.53 113 PHE A CA 1
ATOM 818 C C . PHE A 1 113 ? 16.921 -16.281 -27.612 1.00 45.53 113 PHE A C 1
ATOM 820 O O . PHE A 1 113 ? 15.820 -16.461 -28.134 1.00 45.53 113 PHE A O 1
ATOM 827 N N . GLY A 1 114 ? 18.043 -16.830 -28.085 1.00 39.00 114 GLY A N 1
ATOM 828 C CA . GLY A 1 114 ? 18.078 -17.957 -29.012 1.00 39.00 114 GLY A CA 1
ATOM 829 C C . GLY A 1 114 ? 17.531 -19.221 -28.339 1.00 39.00 114 GLY A C 1
ATOM 830 O O . GLY A 1 114 ? 17.844 -19.518 -27.191 1.00 39.00 114 GLY A O 1
ATOM 831 N N . THR A 1 115 ? 16.666 -19.919 -29.065 1.00 49.88 115 THR A N 1
ATOM 832 C CA . THR A 1 115 ? 15.794 -21.057 -28.728 1.00 49.88 115 THR A CA 1
ATOM 833 C C . THR A 1 115 ? 16.388 -22.107 -27.764 1.00 49.88 115 THR A C 1
ATOM 835 O O . THR A 1 115 ? 17.573 -22.422 -27.878 1.00 49.88 115 THR A O 1
ATOM 838 N N . PRO A 1 116 ? 15.585 -22.757 -26.883 1.00 46.00 116 PRO A N 1
ATOM 839 C CA . PRO A 1 116 ? 16.028 -23.965 -26.186 1.00 46.00 116 PRO A CA 1
ATOM 840 C C . PRO A 1 116 ? 16.492 -24.996 -27.219 1.00 46.00 116 PRO A C 1
ATOM 842 O O . PRO A 1 116 ? 15.716 -25.388 -28.091 1.00 46.00 116 PRO A O 1
ATOM 845 N N . GLY A 1 117 ? 17.766 -25.386 -27.147 1.00 40.09 117 GLY A N 1
ATOM 846 C CA . GLY A 1 117 ? 18.341 -26.391 -28.034 1.00 40.09 117 GLY A CA 1
ATOM 847 C C . GLY A 1 117 ? 17.538 -27.689 -27.976 1.00 40.09 117 GLY A C 1
ATOM 848 O O . GLY A 1 117 ? 17.150 -28.137 -26.894 1.00 40.09 117 GLY A O 1
ATOM 849 N N . GLU A 1 118 ? 17.271 -28.271 -29.146 1.00 48.69 118 GLU A N 1
ATOM 850 C CA . GLU A 1 118 ? 16.640 -29.585 -29.257 1.00 48.69 118 GLU A CA 1
ATOM 851 C C . GLU A 1 118 ? 17.362 -30.623 -28.378 1.00 48.69 118 GLU A C 1
ATOM 853 O O . GLU A 1 118 ? 18.591 -30.578 -28.246 1.00 48.69 118 GLU A O 1
ATOM 858 N N . PRO A 1 119 ? 16.630 -31.588 -27.791 1.00 45.53 119 PRO A N 1
ATOM 859 C CA . PRO A 1 119 ? 17.246 -32.675 -27.049 1.00 45.53 119 PRO A CA 1
ATOM 860 C C . PRO A 1 119 ? 18.199 -33.451 -27.966 1.00 45.53 119 PRO A C 1
ATOM 862 O O . PRO A 1 119 ? 17.789 -34.043 -28.964 1.00 45.53 119 PRO A O 1
ATOM 865 N N . GLY A 1 120 ? 19.487 -33.425 -27.612 1.00 42.03 120 GLY A N 1
ATOM 866 C CA . GLY A 1 120 ? 20.550 -34.096 -28.348 1.00 42.03 120 GLY A CA 1
ATOM 867 C C . GLY A 1 120 ? 20.240 -35.575 -28.586 1.00 42.03 120 GLY A C 1
ATOM 868 O O . GLY A 1 120 ? 19.827 -36.298 -27.678 1.00 42.03 120 GLY A O 1
ATOM 869 N N . ALA A 1 121 ? 20.446 -36.011 -29.829 1.00 49.81 121 ALA A N 1
ATOM 870 C CA . ALA A 1 121 ? 20.294 -37.394 -30.258 1.00 49.81 121 ALA A CA 1
ATOM 871 C C . ALA A 1 121 ? 21.104 -38.367 -29.370 1.00 49.81 121 ALA A C 1
ATOM 873 O O . ALA A 1 121 ? 22.191 -38.016 -28.897 1.00 49.81 121 ALA A O 1
ATOM 874 N N . PRO A 1 122 ? 20.619 -39.605 -29.154 1.00 43.78 122 PRO A N 1
ATOM 875 C CA . PRO A 1 122 ? 21.299 -40.566 -28.297 1.00 43.78 122 PRO A CA 1
ATOM 876 C C . PRO A 1 122 ? 22.664 -40.960 -28.875 1.00 43.78 122 PRO A C 1
ATOM 878 O O . PRO A 1 122 ? 22.774 -41.437 -30.005 1.00 43.78 122 PRO A O 1
ATOM 881 N N . VAL A 1 123 ? 23.708 -40.790 -28.059 1.00 49.97 123 VAL A N 1
ATOM 882 C CA . VAL A 1 123 ? 25.053 -41.321 -28.304 1.00 49.97 123 VAL A CA 1
ATOM 883 C C . VAL A 1 123 ? 24.984 -42.850 -28.405 1.00 49.97 123 VAL A C 1
ATOM 885 O O . VAL A 1 123 ? 24.499 -43.528 -27.499 1.00 49.97 123 VAL A O 1
ATOM 888 N N . ALA A 1 124 ? 25.470 -43.397 -29.520 1.00 47.56 124 ALA A N 1
ATOM 889 C CA . ALA A 1 124 ? 25.618 -44.836 -29.709 1.00 47.56 124 ALA A CA 1
ATOM 890 C C . ALA A 1 124 ? 26.752 -45.389 -28.816 1.00 47.56 124 ALA A C 1
ATOM 892 O O . ALA A 1 124 ? 27.780 -44.725 -28.654 1.00 47.56 124 ALA A O 1
ATOM 893 N N . PRO A 1 125 ? 26.619 -46.603 -28.252 1.00 48.31 125 PRO A N 1
ATOM 894 C CA . PRO A 1 125 ? 27.667 -47.199 -27.431 1.00 48.31 125 PRO A CA 1
ATOM 895 C C . PRO A 1 125 ? 28.897 -47.563 -28.277 1.00 48.31 125 PRO A C 1
ATOM 897 O O . PRO A 1 125 ? 28.806 -48.300 -29.259 1.00 48.31 125 PRO A O 1
ATOM 900 N N . GLY A 1 126 ? 30.057 -47.042 -27.870 1.00 40.88 126 GLY A N 1
ATOM 901 C CA . GLY A 1 126 ? 31.354 -47.325 -28.480 1.00 40.88 126 GLY A CA 1
ATOM 902 C C . GLY A 1 126 ? 31.789 -48.785 -28.313 1.00 40.88 126 GLY A C 1
ATOM 903 O O . GLY A 1 126 ? 31.549 -49.423 -27.289 1.00 40.88 126 GLY A O 1
ATOM 904 N N . THR A 1 127 ? 32.448 -49.310 -29.343 1.00 48.44 127 THR A N 1
ATOM 905 C CA . THR A 1 127 ? 33.021 -50.660 -29.400 1.00 48.44 127 THR A CA 1
ATOM 906 C C . THR A 1 127 ? 34.093 -50.875 -28.315 1.00 48.44 127 THR A C 1
ATOM 908 O O . THR A 1 127 ? 34.950 -50.006 -28.142 1.00 48.44 127 THR A O 1
ATOM 911 N N . PRO A 1 128 ? 34.134 -52.029 -27.616 1.00 43.97 128 PRO A N 1
ATOM 912 C CA . PRO A 1 128 ? 35.181 -52.307 -26.634 1.00 43.97 128 PRO A CA 1
ATOM 913 C C . PRO A 1 128 ? 36.537 -52.542 -27.313 1.00 43.97 128 PRO A C 1
ATOM 915 O O . PRO A 1 128 ? 36.694 -53.454 -28.125 1.00 43.97 128 PRO A O 1
ATOM 918 N N . GLY A 1 129 ? 37.530 -51.730 -26.946 1.00 38.25 129 GLY A N 1
ATOM 919 C CA . GLY A 1 129 ? 38.928 -51.919 -27.324 1.00 38.25 129 GLY A CA 1
ATOM 920 C C . GLY A 1 129 ? 39.530 -53.177 -26.689 1.00 38.25 129 GLY A C 1
ATOM 921 O O . GLY A 1 129 ? 39.325 -53.468 -25.511 1.00 38.25 129 GLY A O 1
ATOM 922 N N . ALA A 1 130 ? 40.276 -53.923 -27.502 1.00 43.88 130 ALA A N 1
ATOM 923 C CA . ALA A 1 130 ? 40.868 -55.212 -27.184 1.00 43.88 130 ALA A CA 1
ATOM 924 C C . ALA A 1 130 ? 41.801 -55.191 -25.956 1.00 43.88 130 ALA A C 1
ATOM 926 O O . ALA A 1 130 ? 42.719 -54.377 -25.833 1.00 43.88 130 ALA A O 1
ATOM 927 N N . ARG A 1 131 ? 41.588 -56.177 -25.080 1.00 44.38 131 ARG A N 1
ATOM 928 C CA . ARG A 1 131 ? 42.462 -56.583 -23.976 1.00 44.38 131 ARG A CA 1
ATOM 929 C C . ARG A 1 131 ? 43.804 -57.059 -24.546 1.00 44.38 131 ARG A C 1
ATOM 931 O O . ARG A 1 131 ? 43.840 -58.039 -25.281 1.00 44.38 131 ARG A O 1
ATOM 938 N N . ARG A 1 132 ? 44.914 -56.401 -24.189 1.00 45.25 132 ARG A N 1
ATOM 939 C CA . ARG A 1 132 ? 46.252 -56.982 -24.385 1.00 45.25 132 ARG A CA 1
ATOM 940 C C . ARG A 1 132 ? 46.480 -58.049 -23.318 1.00 45.25 132 ARG A C 1
ATOM 942 O O . ARG A 1 132 ? 46.624 -57.734 -22.139 1.00 45.25 132 ARG A O 1
ATOM 949 N N . GLU A 1 133 ? 46.497 -59.302 -23.747 1.00 43.72 133 GLU A N 1
ATOM 950 C CA . GLU A 1 133 ? 46.988 -60.428 -22.962 1.00 43.72 133 GLU A CA 1
ATOM 951 C C . GLU A 1 133 ? 48.511 -60.323 -22.811 1.00 43.72 133 GLU A C 1
ATOM 953 O O . GLU A 1 133 ? 49.241 -60.153 -23.788 1.00 43.72 133 GLU A O 1
ATOM 958 N N . LYS A 1 134 ? 49.001 -60.415 -21.570 1.00 43.69 134 LYS A N 1
ATOM 959 C CA . LYS A 1 134 ? 50.409 -60.704 -21.294 1.00 43.69 134 LYS A CA 1
ATOM 960 C C . LYS A 1 134 ? 50.584 -62.220 -21.372 1.00 43.69 134 LYS A C 1
ATOM 962 O O . LYS A 1 134 ? 50.296 -62.921 -20.408 1.00 43.69 134 LYS A O 1
ATOM 967 N N . GLY A 1 135 ? 51.014 -62.701 -22.535 1.00 39.44 135 GLY A N 1
ATOM 968 C CA . GLY A 1 135 ? 51.457 -64.077 -22.738 1.00 39.44 135 GLY A CA 1
ATOM 969 C C . GLY A 1 135 ? 52.847 -64.288 -22.139 1.00 39.44 135 GLY A C 1
ATOM 970 O O . GLY A 1 135 ? 53.811 -63.645 -22.544 1.00 39.44 135 GLY A O 1
ATOM 971 N N . ASN A 1 136 ? 52.902 -65.174 -21.151 1.00 44.16 136 ASN A N 1
ATOM 972 C CA . ASN A 1 136 ? 54.089 -65.841 -20.629 1.00 44.16 136 ASN A CA 1
ATOM 973 C C . ASN A 1 136 ? 54.482 -66.995 -21.567 1.00 44.16 136 ASN A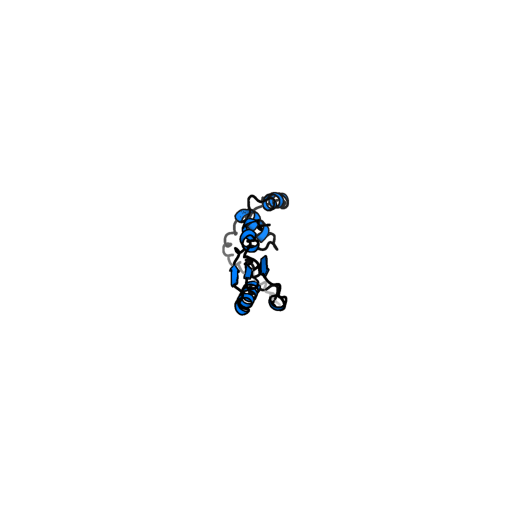 C 1
ATOM 975 O O . ASN A 1 136 ? 53.573 -67.690 -22.013 1.00 44.16 136 ASN A O 1
ATOM 979 N N . SER A 1 137 ? 55.780 -67.218 -21.816 1.00 45.75 137 SER A N 1
ATOM 980 C CA . SER A 1 137 ? 56.378 -68.517 -22.207 1.00 45.75 137 SER A CA 1
ATOM 981 C C . SER A 1 137 ? 57.855 -68.356 -22.612 1.00 45.75 137 SER A C 1
ATOM 983 O O . SER A 1 137 ? 58.217 -67.283 -23.094 1.00 45.75 137 SER A O 1
ATOM 985 N N . PRO A 1 138 ? 58.645 -69.444 -22.652 1.00 53.84 138 PRO A N 1
ATOM 986 C CA . PRO A 1 138 ? 58.949 -70.420 -21.603 1.00 53.84 138 PRO A CA 1
ATOM 987 C C . PRO A 1 138 ? 60.443 -70.424 -21.209 1.00 53.84 138 PRO A C 1
ATOM 989 O O . PRO A 1 138 ? 61.277 -69.861 -21.953 1.00 53.84 138 PRO A O 1
#

InterPro domains:
  IPR018641 Transferase 1, rSAM/selenodomain-associated [PF09837] (1-52)
  IPR018641 Transferase 1, rSAM/selenodomain-associated [PTHR36529] (21-93)
  IPR029044 Nucleotide-diphospho-sugar transferases [G3DSA:3.90.550.10] (1-101)
  IPR029044 Nucleotide-diphospho-sugar transferases [SSF53448] (1-86)

Foldseek 3Di:
DQDDVVLCVCCPPPCQLDQQHWEWAAEPQLATPDIDGSDDDVVLVPPQDPDHNPSRVVSVVSSVVVVHDYDYGYYYYDDPDPVSLCCCCPPRCVVDPSVVVNVVPDPDPPDDPDDDDDDDDDDDDDDDDDDDDPDDDD

Secondary structure (DSSP, 8-state):
----HHHHHHHHSTTTT-TTEEEEEEBTTSSEEEEEESS--GGGTTTPPSSSTTHHHHHHHHHHHTT-EEEEPPPB----SHHHHHHIIIIISTTSHHHHHHHHHSS-TTS----PPPPPPPPPPPPPPPP-------

Radius of gyration: 29.08 Å; chains: 1; bounding box: 72×85×48 Å

Organism: NCBI:txid1472722